Protein AF-A0A5B2Z5Y2-F1 (afdb_monomer)

Sequence (77 aa):
MVKARALVNVSATATVRKNKPNPSSTNGTFTDSILVLCSTENCLNSVTARCTICLEYCCYDHAFLHKHSMESLEIIK

Foldseek 3Di:
DDDDDDDDDDDDDDDPPPPDDDPPPDPDPPPVPVQLFFPDPPGRDGFFWAFQPPRGTHRPVVCVVDPDDVVRIHTDD

Nearest PDB structures (foldseek):
  4s3o-assembly2_B  TM=5.159E-01  e=5.957E-01  Homo sapiens
  4s3o-assembly1_E  TM=4.695E-01  e=1.018E+00  Homo sapiens
  8pp7-assembly1_M  TM=6.801E-01  e=4.452E+00  Homo sapiens
  2egm-assembly1_A  TM=4.507E-01  e=1.862E+00  Homo sapiens

Solvent-accessible surface area (backbone atoms only — not comparable to full-atom values): 5307 Å² total; per-residue (Å²): 138,87,82,87,78,83,88,81,87,82,87,81,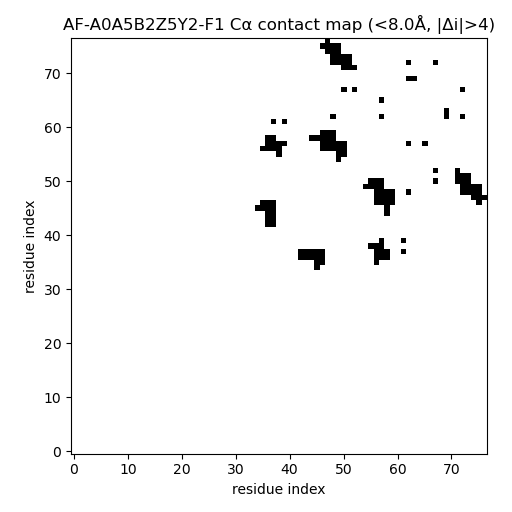81,87,79,86,79,81,77,73,86,76,86,75,82,69,94,61,90,70,78,73,69,74,75,62,48,19,66,54,85,96,43,84,46,65,43,38,28,33,30,75,82,80,68,46,37,21,17,68,75,50,43,77,69,38,96,58,60,66,89,43,42,46,75,56,129

Radius of gyration: 24.18 Å; Cα contacts (8 Å, |Δi|>4): 75; chains: 1; bounding box: 66×49×38 Å

Secondary structure (DSSP, 8-state):
------------------------------------B-SSTT--SBP-EEETTT--EE-HHHHHTSSS-GGGEEE--

pLDDT: mean 73.13, std 16.88, range [41.94, 92.44]

Structure (mmCIF, N/CA/C/O backbone):
data_AF-A0A5B2Z5Y2-F1
#
_entry.id   AF-A0A5B2Z5Y2-F1
#
loop_
_atom_site.group_PDB
_atom_site.id
_atom_site.type_symbol
_atom_site.label_atom_id
_atom_site.label_alt_id
_atom_site.label_comp_id
_atom_site.label_asym_id
_atom_site.label_entity_id
_atom_site.label_seq_id
_atom_site.pdbx_PDB_ins_code
_atom_site.Cartn_x
_atom_site.Cartn_y
_atom_site.Cartn_z
_atom_site.occupancy
_atom_site.B_iso_or_equiv
_atom_site.auth_seq_id
_atom_site.auth_comp_id
_atom_site.auth_asym_id
_atom_site.auth_atom_id
_atom_site.pdbx_PDB_model_num
ATOM 1 N N . MET A 1 1 ? 45.423 37.774 12.868 1.00 47.56 1 MET A N 1
ATOM 2 C CA . MET A 1 1 ? 44.024 38.117 12.526 1.00 47.56 1 MET A CA 1
ATOM 3 C C . MET A 1 1 ? 43.120 37.551 13.614 1.00 47.56 1 MET A C 1
ATOM 5 O O . MET A 1 1 ? 42.917 36.346 13.653 1.00 47.56 1 MET A O 1
ATOM 9 N N . VAL A 1 2 ? 42.683 38.384 14.561 1.00 41.94 2 VAL A N 1
ATOM 10 C CA . VAL A 1 2 ? 41.900 37.957 15.736 1.00 41.94 2 VAL A CA 1
ATOM 11 C C . VAL A 1 2 ? 40.415 38.116 15.413 1.00 41.94 2 VAL A C 1
ATOM 13 O O . VAL A 1 2 ? 39.983 39.207 15.053 1.00 41.94 2 VAL A O 1
ATOM 16 N N . LYS A 1 3 ? 39.637 37.032 15.497 1.00 50.69 3 LYS A N 1
ATOM 17 C CA . LYS A 1 3 ? 38.204 37.023 15.168 1.00 50.69 3 LYS A CA 1
ATOM 18 C C . LYS A 1 3 ? 37.403 36.902 16.465 1.00 50.69 3 LYS A C 1
ATOM 20 O O . LYS A 1 3 ? 37.237 35.810 17.000 1.00 50.69 3 LYS A O 1
ATOM 25 N N . ALA A 1 4 ? 36.963 38.046 16.986 1.00 56.25 4 ALA A N 1
ATOM 26 C CA . ALA A 1 4 ? 36.065 38.134 18.130 1.00 56.25 4 ALA A CA 1
ATOM 27 C C . ALA A 1 4 ? 34.716 37.479 17.787 1.00 56.25 4 ALA A C 1
ATOM 29 O O . ALA A 1 4 ? 34.141 37.748 16.731 1.00 56.25 4 ALA A O 1
ATOM 30 N N . ARG A 1 5 ? 34.207 36.615 18.668 1.00 57.75 5 ARG A N 1
ATOM 31 C CA . ARG A 1 5 ? 32.837 36.095 18.594 1.00 57.75 5 ARG A CA 1
ATOM 32 C C . ARG A 1 5 ? 32.064 36.629 19.792 1.00 57.75 5 ARG A C 1
ATOM 34 O O . ARG A 1 5 ? 32.394 36.321 20.931 1.00 57.75 5 ARG A O 1
ATOM 41 N N . ALA A 1 6 ? 31.089 37.482 19.496 1.00 57.38 6 ALA A N 1
ATOM 42 C CA . ALA A 1 6 ? 30.193 38.090 20.462 1.00 57.38 6 ALA A CA 1
ATOM 43 C C . ALA A 1 6 ? 29.259 37.043 21.086 1.00 57.38 6 ALA A C 1
ATOM 45 O O . ALA A 1 6 ? 28.753 36.150 20.405 1.00 57.38 6 ALA A O 1
ATOM 46 N N . LEU A 1 7 ? 29.037 37.198 22.388 1.00 57.19 7 LEU A N 1
ATOM 47 C CA . LEU A 1 7 ? 28.008 36.529 23.170 1.00 57.19 7 LEU A CA 1
A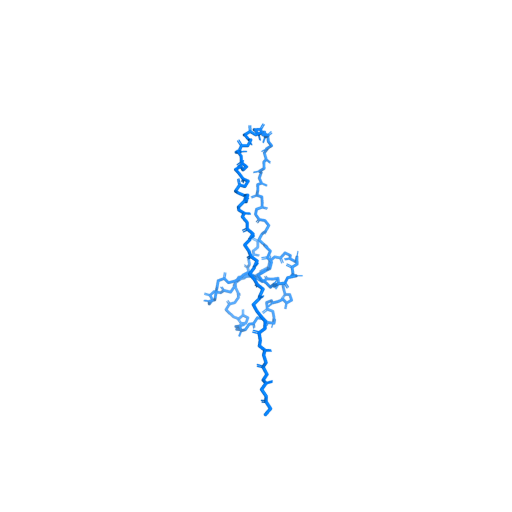TOM 48 C C . LEU A 1 7 ? 26.658 37.186 22.857 1.00 57.19 7 LEU A C 1
ATOM 50 O O . LEU A 1 7 ? 26.516 38.392 23.040 1.00 57.19 7 LEU A O 1
ATOM 54 N N . VAL A 1 8 ? 25.656 36.406 22.452 1.00 54.16 8 VAL A N 1
ATOM 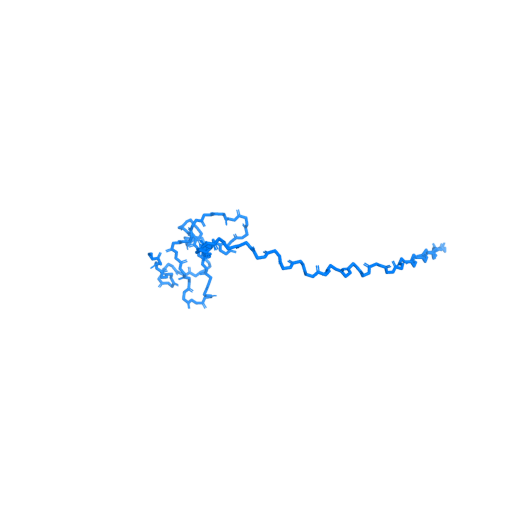55 C CA . VAL A 1 8 ? 24.250 36.800 22.611 1.00 54.16 8 VAL A CA 1
ATOM 56 C C . VAL A 1 8 ? 23.545 35.698 23.384 1.00 54.16 8 VAL A C 1
ATOM 58 O O . VAL A 1 8 ? 23.287 34.602 22.895 1.00 54.16 8 VAL A O 1
ATOM 61 N N . ASN A 1 9 ? 23.304 36.033 24.643 1.00 58.28 9 ASN A N 1
ATOM 62 C CA . ASN A 1 9 ? 22.526 35.307 25.621 1.00 58.28 9 ASN A CA 1
ATOM 63 C C . ASN A 1 9 ? 21.039 35.582 25.352 1.00 58.28 9 ASN A C 1
ATOM 65 O O . ASN A 1 9 ? 20.566 36.680 25.641 1.00 58.28 9 ASN A O 1
ATOM 69 N N . VAL A 1 10 ? 20.302 34.614 24.804 1.00 58.94 10 VAL A N 1
ATOM 70 C CA . VAL A 1 10 ? 18.833 34.671 24.760 1.00 58.94 10 VAL A CA 1
ATOM 71 C C . VAL A 1 10 ? 18.282 33.666 25.759 1.00 58.94 10 VAL A C 1
ATOM 73 O O . VAL A 1 10 ? 18.159 32.475 25.489 1.00 58.94 10 VAL A O 1
ATOM 76 N N . SER A 1 11 ? 17.955 34.186 26.938 1.00 58.16 11 SER A N 1
ATOM 77 C CA . SER A 1 11 ? 17.067 33.547 27.900 1.00 58.16 11 SER A CA 1
ATOM 78 C C . SER A 1 11 ? 15.628 33.819 27.455 1.00 58.16 11 SER A C 1
ATOM 80 O O . SER A 1 11 ? 15.154 34.944 27.589 1.00 58.16 11 SER A O 1
ATOM 82 N N . ALA A 1 12 ? 14.929 32.814 26.925 1.00 57.66 12 ALA A N 1
ATOM 83 C CA . ALA A 1 12 ? 13.483 32.877 26.717 1.00 57.66 12 ALA A CA 1
ATOM 84 C C . ALA A 1 12 ? 12.800 31.940 27.719 1.00 57.66 12 ALA A C 1
ATOM 86 O O . ALA A 1 12 ? 12.948 30.719 27.678 1.00 57.66 12 ALA A O 1
ATOM 87 N N . THR A 1 13 ? 12.115 32.558 28.675 1.00 55.97 13 THR A N 1
ATOM 88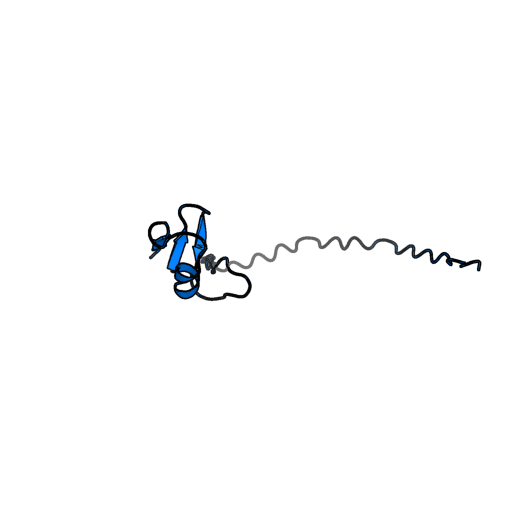 C CA . THR A 1 13 ? 11.373 31.948 29.775 1.00 55.97 13 THR A CA 1
ATOM 89 C C . THR A 1 13 ? 10.050 31.322 29.317 1.00 55.97 13 THR A C 1
ATOM 91 O O . THR A 1 13 ? 9.475 31.659 28.286 1.00 55.97 13 THR A O 1
ATOM 94 N N . ALA A 1 14 ? 9.595 30.365 30.124 1.00 55.03 14 ALA A N 1
ATOM 95 C CA . ALA A 1 14 ? 8.486 29.448 29.913 1.00 55.03 14 ALA A CA 1
ATOM 96 C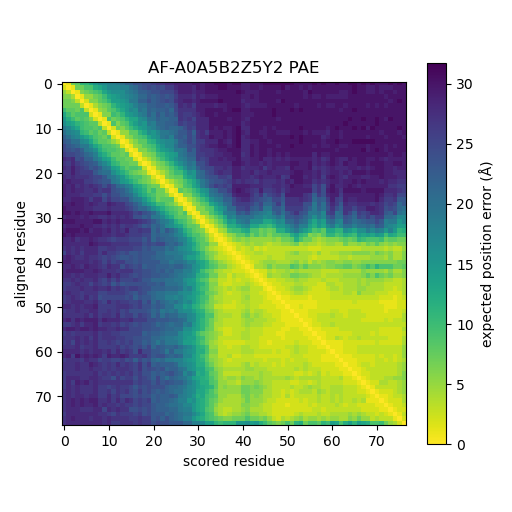 C . ALA A 1 14 ? 7.114 30.088 29.627 1.00 55.03 14 ALA A C 1
ATOM 98 O O . ALA A 1 14 ? 6.695 31.016 30.312 1.00 55.03 14 ALA A O 1
ATOM 99 N N . THR A 1 15 ? 6.327 29.436 28.765 1.00 55.28 15 THR A N 1
ATOM 100 C CA . THR A 1 15 ? 4.870 29.329 28.958 1.00 55.28 15 THR A CA 1
ATOM 101 C C . THR A 1 15 ? 4.414 27.893 28.701 1.00 55.28 15 THR A C 1
ATOM 103 O O . THR A 1 15 ? 4.122 27.483 27.581 1.00 55.28 15 THR A O 1
ATOM 106 N N . VAL A 1 16 ? 4.329 27.104 29.776 1.00 56.81 16 VAL A N 1
ATOM 107 C CA . VAL A 1 16 ? 3.551 25.859 29.791 1.00 56.81 16 VAL A CA 1
ATOM 108 C C . VAL A 1 16 ? 2.084 26.263 29.695 1.00 56.81 16 VAL A C 1
ATOM 110 O O . VAL A 1 16 ? 1.449 26.600 30.697 1.00 56.81 16 VAL A O 1
ATOM 113 N N . ARG A 1 17 ? 1.528 26.264 28.483 1.00 58.56 17 ARG A N 1
ATOM 114 C CA . ARG A 1 17 ? 0.076 26.325 28.306 1.00 58.56 17 ARG A CA 1
ATOM 115 C C . ARG A 1 17 ? -0.500 24.997 28.790 1.00 58.56 17 ARG A C 1
ATOM 117 O O . ARG A 1 17 ? -0.563 24.025 28.046 1.00 58.56 17 ARG A O 1
ATOM 124 N N . LYS A 1 18 ? -0.909 24.958 30.062 1.00 54.75 18 LYS A N 1
ATOM 125 C CA . LYS A 1 18 ? -1.818 23.936 30.590 1.00 54.75 18 LYS A CA 1
ATOM 126 C C . LYS A 1 18 ? -3.154 24.081 29.861 1.00 54.75 18 LYS A C 1
ATOM 128 O O . LYS A 1 18 ? -4.040 24.789 30.332 1.00 54.75 18 LYS A O 1
ATOM 133 N N . ASN A 1 19 ? -3.296 23.437 28.706 1.00 55.41 19 ASN A N 1
ATOM 134 C CA . ASN A 1 19 ? -4.611 23.245 28.114 1.00 55.41 19 ASN A CA 1
ATOM 135 C C . ASN A 1 19 ? -5.326 22.183 28.956 1.00 55.41 19 ASN A C 1
ATOM 137 O O . ASN A 1 19 ? -5.062 20.988 28.852 1.00 55.41 19 ASN A O 1
ATOM 141 N N . LYS A 1 20 ? -6.170 22.657 29.873 1.00 59.59 20 LYS A N 1
ATOM 142 C CA . LYS A 1 20 ? -7.136 21.844 30.609 1.00 59.59 20 LYS A CA 1
ATOM 143 C C . LYS A 1 20 ? -8.025 21.124 29.580 1.00 59.59 20 LYS A C 1
ATOM 145 O O . LYS A 1 20 ? -8.541 21.801 28.690 1.00 59.59 20 LYS A O 1
ATOM 150 N N . PRO A 1 21 ? -8.216 19.798 29.672 1.00 53.75 21 PRO A N 1
ATOM 151 C CA . PRO A 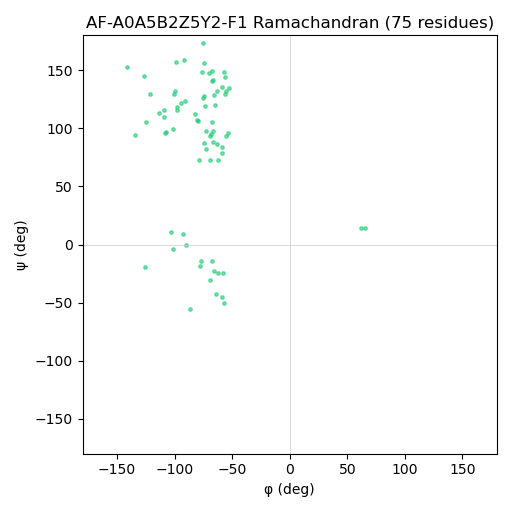1 21 ? -9.098 19.084 28.761 1.00 53.75 21 PRO A CA 1
ATOM 152 C C . PRO A 1 21 ? -10.526 19.578 29.000 1.00 53.75 21 PRO A C 1
ATOM 154 O O . PRO A 1 21 ? -11.034 19.504 30.118 1.00 53.75 21 PRO A O 1
ATOM 157 N N . ASN A 1 22 ? -11.153 20.138 27.970 1.00 53.41 22 ASN A N 1
ATOM 158 C CA . ASN A 1 22 ? -12.586 20.388 27.975 1.00 53.41 22 ASN A CA 1
ATOM 159 C C . ASN A 1 22 ? -13.274 19.070 27.584 1.00 53.41 22 ASN A C 1
ATOM 161 O O . ASN A 1 22 ? -13.109 18.652 26.436 1.00 53.41 22 ASN A O 1
ATOM 165 N N . PRO A 1 23 ? -14.020 18.390 28.473 1.00 59.09 23 PRO A N 1
ATOM 166 C CA . PRO A 1 23 ? -14.826 17.246 28.081 1.00 59.09 23 PRO A CA 1
ATOM 167 C C . PRO A 1 23 ? -16.106 17.769 27.419 1.00 59.09 23 PRO A C 1
ATOM 169 O O . PRO A 1 23 ? -17.187 17.738 28.003 1.00 59.09 23 PRO A O 1
ATOM 172 N N . SER A 1 24 ? -15.996 18.285 26.193 1.00 52.50 24 SER A N 1
ATOM 173 C CA . SER A 1 24 ? -17.175 18.414 25.335 1.00 52.50 24 SER A CA 1
ATOM 174 C C . SER A 1 24 ? -17.536 17.026 24.835 1.00 52.50 24 SER A C 1
ATOM 176 O O . SER A 1 24 ? -17.080 16.578 23.787 1.00 52.50 24 SER A O 1
ATOM 178 N N . SER A 1 25 ? -18.342 16.350 25.651 1.00 58.97 25 SER A N 1
ATOM 179 C CA . SER A 1 25 ? -19.141 15.195 25.270 1.00 58.97 25 SER A CA 1
ATOM 180 C C . SER A 1 25 ? -20.012 15.593 24.079 1.00 58.97 25 SER A C 1
ATOM 182 O O . SER A 1 25 ? -21.078 16.185 24.236 1.00 58.97 25 SER A O 1
ATOM 184 N N . THR A 1 26 ? -19.510 15.333 22.875 1.00 58.47 26 THR A N 1
ATOM 185 C CA . THR A 1 26 ? -20.311 15.364 21.657 1.00 58.47 26 THR A CA 1
ATOM 186 C C . THR A 1 26 ? -20.612 13.917 21.340 1.00 58.47 26 THR A C 1
ATOM 188 O O . THR A 1 26 ? -19.765 13.180 20.845 1.00 58.47 26 THR A O 1
ATOM 191 N N . ASN A 1 27 ? -21.820 13.513 21.713 1.00 53.97 27 ASN A N 1
ATOM 192 C CA . ASN A 1 27 ? -22.414 12.229 21.397 1.00 53.97 27 ASN A CA 1
ATOM 193 C C . ASN A 1 27 ? -22.715 12.198 19.889 1.00 53.97 27 ASN A C 1
ATOM 195 O O . ASN A 1 27 ? -23.848 12.386 19.457 1.00 53.97 27 ASN A O 1
ATOM 199 N N . GLY A 1 28 ? -21.665 12.077 19.084 1.00 50.91 28 GLY A N 1
ATOM 200 C CA . GLY A 1 28 ? -21.753 11.651 17.702 1.00 50.91 28 GLY A CA 1
ATOM 201 C C . GLY A 1 28 ? -21.373 10.186 17.679 1.00 50.91 28 GLY A C 1
ATOM 202 O O . GLY A 1 28 ? -20.365 9.803 18.270 1.00 50.91 28 GLY A O 1
ATOM 203 N N . THR A 1 29 ? -22.162 9.367 17.003 1.00 51.72 29 THR A N 1
ATOM 204 C CA . THR A 1 29 ? -21.760 8.041 16.539 1.00 51.72 29 THR A CA 1
ATOM 205 C C . THR A 1 29 ? -20.597 8.234 15.561 1.00 51.72 29 THR A C 1
ATOM 207 O O . THR A 1 29 ? -20.748 8.148 14.349 1.00 51.72 29 THR A O 1
ATOM 210 N N . PHE A 1 30 ? -19.424 8.589 16.082 1.00 51.38 30 PHE A N 1
ATOM 211 C CA . PHE A 1 30 ? -18.169 8.516 15.368 1.00 51.38 30 PHE A CA 1
ATOM 212 C C . PHE A 1 30 ? -17.888 7.019 15.303 1.00 51.38 30 PHE A C 1
ATOM 214 O O . PHE A 1 30 ? -17.169 6.447 16.120 1.00 51.38 30 PHE A O 1
ATOM 221 N N . THR A 1 31 ? -18.499 6.344 14.331 1.00 53.66 31 THR A N 1
ATOM 222 C CA . THR A 1 31 ? -17.755 5.306 13.632 1.00 53.66 31 THR A CA 1
ATOM 223 C C . THR A 1 31 ? -16.563 6.035 13.040 1.00 53.66 31 THR A C 1
ATOM 225 O O . THR A 1 31 ? -16.625 6.532 11.915 1.00 53.66 31 THR A O 1
ATOM 228 N N . ASP A 1 32 ?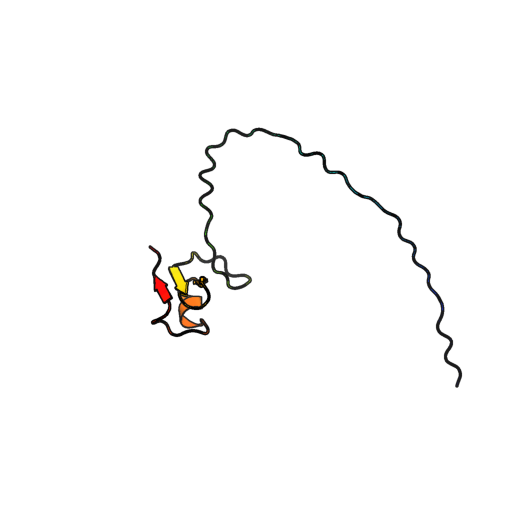 -15.535 6.187 13.876 1.00 48.00 32 ASP A N 1
ATOM 229 C CA . ASP A 1 32 ? -14.171 6.514 13.518 1.00 48.00 32 ASP A CA 1
ATOM 230 C C . ASP A 1 32 ? -13.758 5.390 12.577 1.00 48.00 32 ASP A C 1
ATOM 232 O O . ASP A 1 32 ? -13.203 4.362 12.957 1.00 48.00 32 ASP A O 1
ATOM 236 N N . SER A 1 33 ? -14.219 5.509 11.335 1.00 55.88 33 SER A N 1
ATOM 237 C CA . SER A 1 33 ? -13.698 4.740 10.233 1.00 55.88 33 SER A CA 1
ATOM 238 C C . SER A 1 33 ? -12.305 5.305 10.127 1.00 55.88 33 SER A C 1
ATOM 240 O O . SER A 1 33 ? -12.124 6.346 9.500 1.00 55.88 33 SER A O 1
ATOM 242 N N . ILE A 1 34 ? -11.376 4.713 10.881 1.00 63.41 34 ILE A N 1
ATOM 243 C CA . ILE A 1 34 ? -9.955 5.000 10.803 1.00 63.41 34 ILE A CA 1
ATOM 244 C C . ILE A 1 34 ? -9.649 4.800 9.327 1.00 63.41 34 ILE A C 1
ATOM 246 O O . ILE A 1 34 ? -9.547 3.668 8.854 1.00 63.41 34 ILE A O 1
ATOM 250 N N . LEU A 1 35 ? -9.651 5.897 8.569 1.00 66.38 35 LEU A N 1
ATOM 251 C CA . LEU A 1 35 ? -9.327 5.880 7.160 1.00 66.38 35 LEU A CA 1
ATOM 252 C C . LEU A 1 35 ? -7.857 5.507 7.146 1.00 66.38 35 LEU A C 1
ATOM 254 O O . LEU A 1 35 ? -6.994 6.333 7.439 1.00 66.38 35 LEU A O 1
ATOM 258 N N . VAL A 1 36 ? -7.581 4.223 6.926 1.00 74.88 36 VAL A N 1
ATOM 259 C CA . VAL A 1 36 ? -6.215 3.748 6.783 1.00 74.88 36 VAL A CA 1
ATOM 260 C C . VAL A 1 36 ? -5.724 4.365 5.479 1.00 74.88 36 VAL A C 1
ATOM 262 O O . VAL A 1 36 ? -6.187 4.031 4.391 1.00 74.88 36 VAL A O 1
ATOM 265 N N . LEU A 1 37 ? -4.870 5.372 5.606 1.00 82.19 37 LEU A N 1
ATOM 266 C CA . LEU A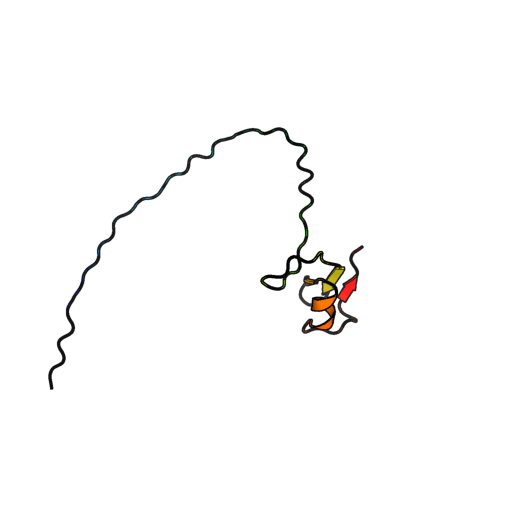 1 37 ? -4.279 6.071 4.476 1.00 82.19 37 LEU A CA 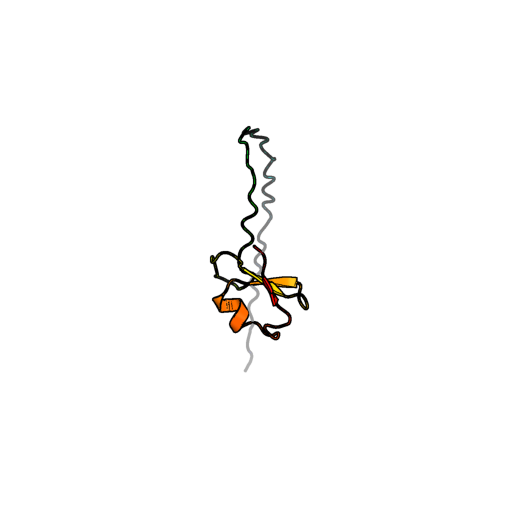1
ATOM 267 C C . LEU A 1 37 ? -2.957 5.417 4.104 1.00 82.19 37 LEU A C 1
ATOM 269 O O . LEU A 1 37 ? -2.338 4.707 4.901 1.00 82.19 37 LEU A O 1
ATOM 273 N N . CYS A 1 38 ? -2.547 5.648 2.862 1.00 87.62 38 CYS A N 1
ATOM 274 C CA . CYS A 1 38 ? -1.258 5.199 2.373 1.00 87.62 38 CYS A CA 1
ATOM 275 C C . CYS A 1 38 ? -0.146 5.730 3.290 1.00 87.62 38 CYS A C 1
ATOM 277 O O . CYS A 1 38 ? -0.116 6.915 3.612 1.00 87.62 38 CYS A O 1
ATOM 279 N N . SER A 1 39 ? 0.775 4.858 3.702 1.00 86.38 39 SER A N 1
ATOM 280 C CA . SER A 1 39 ? 1.904 5.202 4.575 1.00 86.38 39 SER A CA 1
ATOM 281 C C . SER A 1 39 ? 2.922 6.123 3.890 1.00 86.38 39 SER A C 1
ATOM 283 O O . SER A 1 39 ? 3.751 6.732 4.556 1.00 86.38 39 SER A O 1
ATOM 285 N N . THR A 1 40 ? 2.847 6.259 2.564 1.00 85.00 40 THR A N 1
ATOM 286 C CA . THR A 1 40 ? 3.658 7.207 1.796 1.00 85.00 40 THR A CA 1
ATOM 287 C C . THR A 1 40 ? 3.309 8.650 2.147 1.00 85.00 40 THR A C 1
ATOM 289 O O . THR A 1 40 ? 2.148 9.059 2.072 1.00 85.00 40 THR A O 1
ATOM 292 N N . GLU A 1 41 ? 4.336 9.439 2.468 1.00 84.06 41 GLU A N 1
ATOM 293 C CA . GLU A 1 41 ? 4.188 10.857 2.781 1.00 84.06 41 GLU A CA 1
ATOM 294 C C . GLU A 1 41 ? 3.431 11.593 1.668 1.00 84.06 41 GLU A C 1
ATOM 296 O O . GLU A 1 41 ? 3.704 11.426 0.479 1.00 84.06 41 GLU A O 1
ATOM 301 N N . ASN A 1 42 ? 2.468 12.426 2.068 1.00 83.19 42 ASN A N 1
ATOM 302 C CA . ASN A 1 42 ? 1.661 13.244 1.164 1.00 83.19 42 ASN A CA 1
ATOM 303 C C . ASN A 1 42 ? 0.735 12.455 0.208 1.00 83.19 42 ASN A C 1
ATOM 305 O O . ASN A 1 42 ? 0.192 13.036 -0.734 1.00 83.19 42 ASN A O 1
ATOM 309 N N . CYS A 1 43 ? 0.511 11.157 0.449 1.00 86.50 43 CYS A N 1
ATOM 310 C CA . CYS A 1 43 ? -0.479 10.365 -0.274 1.00 86.50 43 CYS A CA 1
ATOM 311 C C . CYS A 1 43 ? -1.782 10.250 0.527 1.00 86.50 43 CYS A C 1
ATOM 313 O O . CYS A 1 43 ? -1.816 9.685 1.615 1.00 86.50 43 CYS A O 1
ATOM 315 N N . LEU A 1 44 ? -2.872 10.759 -0.045 1.00 85.75 44 LEU A N 1
ATOM 316 C CA . LEU A 1 44 ? -4.213 10.691 0.547 1.00 85.75 44 LEU A CA 1
ATOM 317 C C . LEU A 1 44 ? -5.094 9.622 -0.116 1.00 85.75 44 LEU A C 1
ATOM 319 O O . LEU A 1 44 ? -6.299 9.580 0.121 1.00 85.75 44 LEU A O 1
ATOM 323 N N . ASN A 1 45 ? -4.509 8.764 -0.958 1.00 87.62 45 ASN A N 1
ATOM 324 C CA . ASN A 1 45 ? -5.254 7.685 -1.595 1.00 87.62 45 ASN A CA 1
ATOM 325 C C . ASN A 1 45 ? -5.635 6.622 -0.561 1.00 87.62 45 ASN A C 1
ATOM 327 O O . ASN A 1 45 ? -4.880 6.333 0.374 1.00 87.62 45 ASN A O 1
ATOM 331 N N . SER A 1 46 ? -6.791 5.997 -0.785 1.00 86.62 46 SER A N 1
ATOM 332 C CA . SER A 1 46 ? -7.222 4.830 -0.025 1.00 86.62 46 SER A CA 1
ATOM 333 C C . SER A 1 46 ? -6.205 3.705 -0.167 1.00 86.62 46 SER A C 1
ATOM 335 O O . SER A 1 46 ? -5.743 3.406 -1.275 1.00 86.62 46 SER A O 1
ATOM 337 N N . VAL A 1 47 ? -5.873 3.063 0.947 1.00 89.44 47 VAL A N 1
ATOM 338 C CA . VAL A 1 47 ? -5.037 1.863 0.914 1.00 89.44 47 VAL A CA 1
ATOM 339 C C . VAL A 1 47 ? -5.772 0.733 0.223 1.00 89.44 47 VAL A C 1
ATOM 341 O O . VAL A 1 47 ? -6.979 0.565 0.369 1.00 89.44 47 VAL A O 1
ATOM 344 N N . THR A 1 48 ? -5.017 -0.033 -0.547 1.00 90.12 48 THR A N 1
ATOM 345 C CA . THR A 1 48 ? -5.514 -1.196 -1.287 1.00 90.12 48 THR A CA 1
ATOM 346 C C . THR A 1 48 ? -4.701 -2.439 -0.964 1.00 90.12 48 THR A C 1
ATOM 348 O O . THR A 1 48 ? -5.152 -3.552 -1.213 1.00 90.12 48 THR A O 1
ATOM 351 N N . ALA A 1 49 ? -3.489 -2.266 -0.432 1.00 90.12 49 ALA A N 1
ATOM 352 C CA . ALA A 1 49 ? -2.586 -3.351 -0.109 1.00 90.12 49 ALA A CA 1
ATOM 353 C C . ALA A 1 49 ? -1.839 -3.088 1.200 1.00 90.12 49 ALA A C 1
ATOM 355 O O . ALA A 1 49 ? -1.580 -1.942 1.572 1.00 90.12 49 ALA A O 1
ATOM 356 N N . ARG A 1 50 ? -1.453 -4.167 1.873 1.00 91.88 50 ARG A N 1
ATOM 357 C CA . ARG A 1 50 ? -0.571 -4.158 3.035 1.00 91.88 50 ARG A CA 1
ATOM 358 C C . ARG A 1 50 ? 0.650 -5.011 2.738 1.00 91.88 50 ARG A C 1
ATOM 360 O O . ARG A 1 50 ? 0.516 -6.163 2.335 1.00 91.88 50 ARG A O 1
ATOM 367 N N . CYS A 1 51 ? 1.844 -4.481 2.962 1.00 91.75 51 CYS A N 1
ATOM 368 C CA . CYS A 1 51 ? 3.053 -5.278 2.816 1.00 91.75 51 CYS A CA 1
ATOM 369 C C . CYS A 1 51 ? 3.193 -6.245 3.996 1.00 91.75 51 CYS A C 1
ATOM 371 O O . CYS A 1 51 ? 3.175 -5.822 5.146 1.00 91.75 51 CYS A O 1
ATOM 373 N N . THR A 1 52 ? 3.381 -7.536 3.748 1.00 91.62 52 THR A N 1
ATOM 374 C CA . THR A 1 52 ? 3.568 -8.545 4.803 1.00 91.62 52 THR A CA 1
ATOM 375 C C . THR A 1 52 ? 4.975 -8.525 5.406 1.00 91.62 52 THR A C 1
ATOM 377 O O . THR A 1 52 ? 5.182 -9.076 6.483 1.00 91.62 52 THR A O 1
ATOM 380 N N . ILE A 1 53 ? 5.933 -7.850 4.755 1.00 92.44 53 ILE A N 1
ATOM 381 C CA . ILE A 1 53 ? 7.324 -7.729 5.220 1.00 92.44 53 ILE A CA 1
ATOM 382 C C . ILE A 1 53 ? 7.487 -6.553 6.189 1.00 92.44 53 ILE A C 1
ATOM 384 O O . ILE A 1 53 ? 7.971 -6.743 7.302 1.00 92.44 53 ILE A O 1
ATOM 388 N N . CYS A 1 54 ? 7.098 -5.338 5.787 1.00 91.81 54 CYS A N 1
ATOM 389 C CA . CYS A 1 54 ? 7.227 -4.138 6.628 1.00 91.81 54 CYS A CA 1
ATOM 390 C C . CYS A 1 54 ? 5.925 -3.703 7.308 1.00 91.81 54 CYS A C 1
ATOM 392 O O . CYS A 1 54 ? 5.946 -2.765 8.098 1.00 91.81 54 CYS A O 1
ATOM 394 N N . LEU A 1 55 ? 4.805 -4.381 7.033 1.00 89.69 55 LEU A N 1
ATOM 395 C CA . LEU A 1 55 ? 3.482 -4.085 7.596 1.00 89.69 55 LEU A CA 1
ATOM 396 C C . LEU A 1 55 ? 2.934 -2.695 7.242 1.00 89.69 55 LEU A C 1
ATOM 398 O O . LEU A 1 55 ? 1.941 -2.277 7.837 1.00 89.69 55 LEU A O 1
ATOM 402 N N . GLU A 1 56 ? 3.532 -2.021 6.257 1.00 90.19 56 GLU A N 1
ATOM 403 C CA . GLU A 1 56 ? 3.068 -0.734 5.743 1.00 90.19 56 GLU A CA 1
ATOM 404 C C . GLU A 1 56 ? 1.845 -0.890 4.844 1.00 90.19 56 GLU A C 1
ATOM 406 O O . GLU A 1 56 ? 1.682 -1.895 4.144 1.00 90.19 56 GLU A O 1
ATOM 411 N N . TYR A 1 57 ? 0.994 0.132 4.858 1.00 90.25 57 TYR A N 1
ATOM 412 C CA . TYR A 1 57 ? -0.201 0.180 4.035 1.00 90.25 57 TYR A CA 1
ATOM 413 C C . TYR A 1 57 ? 0.052 1.058 2.815 1.00 90.25 57 TYR A C 1
ATOM 415 O O . TYR A 1 57 ? 0.503 2.195 2.932 1.00 90.25 57 TYR A O 1
ATOM 423 N N . CYS A 1 58 ? -0.262 0.551 1.631 1.00 90.38 58 CYS A N 1
ATOM 424 C CA . CYS A 1 58 ? -0.028 1.245 0.374 1.00 90.38 58 CYS A CA 1
ATOM 425 C C . CYS A 1 58 ? -1.316 1.321 -0.449 1.00 90.38 58 CYS A C 1
ATOM 427 O O . CYS A 1 58 ? -2.144 0.406 -0.447 1.00 90.38 58 CYS A O 1
ATOM 429 N N . CYS A 1 59 ? -1.486 2.427 -1.169 1.00 91.38 59 CYS A N 1
ATOM 430 C CA . CYS A 1 59 ? -2.451 2.506 -2.262 1.00 91.38 59 CYS A CA 1
ATOM 431 C C . CYS A 1 59 ? -1.926 1.749 -3.490 1.00 91.38 59 CYS A C 1
ATOM 433 O O . CYS A 1 59 ? -0.776 1.310 -3.507 1.00 91.38 59 CYS A O 1
ATOM 435 N N . TYR A 1 60 ? -2.754 1.618 -4.526 1.00 88.50 60 TYR A N 1
ATOM 436 C CA . TYR A 1 60 ? -2.416 0.827 -5.708 1.00 88.50 60 TYR A CA 1
ATOM 437 C C . TYR A 1 60 ? -1.122 1.318 -6.368 1.00 88.50 60 TYR A C 1
ATOM 439 O O . TYR A 1 60 ? -0.201 0.530 -6.532 1.00 88.50 60 TYR A O 1
ATOM 447 N N . ASP A 1 61 ? -0.991 2.622 -6.630 1.00 89.31 61 ASP A N 1
ATOM 448 C CA . ASP A 1 61 ? 0.215 3.210 -7.233 1.00 89.31 61 ASP A CA 1
ATOM 449 C C . ASP A 1 61 ? 1.482 2.965 -6.402 1.00 89.31 61 ASP A C 1
ATOM 451 O O . ASP A 1 61 ? 2.519 2.561 -6.929 1.00 89.31 61 ASP A O 1
ATOM 455 N N . HIS A 1 62 ? 1.399 3.160 -5.083 1.00 90.19 62 HIS A N 1
ATOM 456 C CA . HIS A 1 62 ? 2.548 2.975 -4.198 1.00 90.19 62 HIS A CA 1
ATOM 457 C C . HIS A 1 62 ? 2.848 1.513 -3.893 1.00 90.19 62 HIS A C 1
ATOM 459 O O . HIS A 1 62 ? 3.974 1.218 -3.512 1.00 90.19 62 HIS A O 1
ATOM 465 N N . ALA A 1 63 ? 1.901 0.597 -4.096 1.00 89.06 63 ALA A N 1
ATOM 466 C CA . ALA A 1 63 ? 2.159 -0.833 -4.018 1.00 89.06 63 ALA A CA 1
ATOM 467 C C . ALA A 1 63 ? 3.140 -1.267 -5.124 1.00 89.06 63 ALA A C 1
ATOM 469 O O . ALA A 1 63 ? 4.103 -1.968 -4.832 1.00 89.06 63 ALA A O 1
ATOM 470 N N . PHE A 1 64 ? 2.987 -0.763 -6.357 1.00 86.94 64 PHE A N 1
ATOM 471 C CA . PHE A 1 64 ? 3.935 -1.047 -7.452 1.00 86.94 64 PHE A CA 1
ATOM 472 C C . PHE A 1 64 ? 5.308 -0.405 -7.254 1.00 86.94 64 PHE A C 1
ATOM 474 O O . PHE A 1 64 ? 6.309 -0.937 -7.729 1.00 86.94 64 PHE A O 1
ATOM 481 N N . LEU A 1 65 ? 5.354 0.747 -6.583 1.00 89.25 65 LEU A N 1
ATOM 482 C CA . LEU A 1 65 ? 6.595 1.462 -6.272 1.00 89.25 65 LEU A CA 1
ATOM 483 C C . LEU A 1 65 ? 7.205 1.036 -4.930 1.00 89.25 65 LEU A C 1
ATOM 485 O O . LEU A 1 65 ? 8.236 1.576 -4.522 1.00 89.25 65 LEU A O 1
ATOM 489 N N . HIS A 1 66 ? 6.567 0.104 -4.221 1.00 89.06 66 HIS A N 1
ATOM 490 C CA . HIS A 1 66 ? 7.014 -0.319 -2.910 1.00 89.06 66 HIS A CA 1
ATOM 491 C C . HIS A 1 66 ? 8.353 -1.055 -3.017 1.00 89.06 66 HIS A C 1
ATOM 493 O O . HIS A 1 66 ? 8.658 -1.728 -3.998 1.00 89.06 66 HIS A O 1
ATOM 499 N N . LYS A 1 67 ? 9.176 -0.942 -1.972 1.00 91.00 67 LYS A N 1
ATOM 500 C CA . LYS A 1 67 ? 10.520 -1.536 -1.948 1.00 91.00 67 LYS A CA 1
ATOM 501 C C . LYS A 1 67 ? 10.499 -3.070 -2.052 1.00 91.00 67 LYS A C 1
ATOM 503 O O . LYS A 1 67 ? 11.497 -3.668 -2.451 1.00 91.00 67 LYS A O 1
ATOM 508 N N . HIS A 1 68 ? 9.400 -3.703 -1.650 1.00 90.44 68 HIS A N 1
ATOM 509 C CA . HIS A 1 68 ? 9.237 -5.155 -1.667 1.00 90.44 68 HIS A CA 1
ATOM 510 C C . HIS A 1 68 ? 8.452 -5.635 -2.892 1.00 90.44 68 HIS A C 1
ATOM 512 O O . HIS A 1 68 ? 7.675 -4.884 -3.472 1.00 90.44 68 HIS A O 1
ATOM 518 N N . SER A 1 69 ? 8.638 -6.910 -3.256 1.00 89.50 69 SER A N 1
ATOM 519 C CA . SER A 1 69 ? 7.910 -7.549 -4.361 1.00 89.50 69 SER A CA 1
ATOM 520 C C . SER A 1 69 ? 6.393 -7.480 -4.146 1.00 89.50 69 SER A C 1
ATOM 522 O O . SER A 1 69 ? 5.914 -7.581 -3.015 1.00 89.50 69 SER A O 1
ATOM 524 N N . MET A 1 70 ? 5.636 -7.401 -5.244 1.00 85.75 70 MET A N 1
ATOM 525 C CA . MET A 1 70 ? 4.167 -7.473 -5.247 1.00 85.75 70 MET A CA 1
ATOM 526 C C . MET A 1 70 ? 3.634 -8.771 -4.630 1.00 85.75 70 MET A C 1
ATOM 528 O O . MET A 1 70 ? 2.534 -8.790 -4.095 1.00 85.75 70 MET A O 1
ATOM 532 N N . GLU A 1 71 ? 4.423 -9.845 -4.633 1.00 90.62 71 GLU A N 1
ATOM 533 C CA . GLU A 1 71 ? 4.082 -11.105 -3.952 1.00 90.62 71 GLU A CA 1
ATOM 534 C C . GLU A 1 71 ? 4.019 -10.954 -2.426 1.00 90.62 71 GLU A C 1
ATOM 536 O O . GLU A 1 71 ? 3.375 -11.738 -1.737 1.00 90.62 71 GLU A O 1
ATOM 541 N N . SER A 1 72 ? 4.702 -9.941 -1.888 1.00 91.12 72 SER A N 1
ATOM 542 C CA . SER A 1 72 ? 4.713 -9.599 -0.465 1.00 91.12 72 SER A CA 1
ATOM 543 C C . SER A 1 72 ? 3.655 -8.554 -0.102 1.00 91.12 72 SER A C 1
ATOM 545 O O . SER A 1 72 ? 3.684 -8.020 1.005 1.00 91.12 72 SER A O 1
ATOM 547 N N . LEU A 1 73 ? 2.751 -8.214 -1.024 1.00 90.62 73 LEU A N 1
ATOM 548 C CA . LEU A 1 73 ? 1.665 -7.262 -0.815 1.00 90.62 73 LEU A CA 1
ATOM 549 C C . LEU A 1 73 ? 0.331 -8.016 -0.777 1.00 90.62 73 LEU A C 1
ATOM 551 O O . LEU A 1 73 ? -0.097 -8.617 -1.758 1.00 90.62 73 LEU A O 1
ATOM 555 N N . GLU A 1 74 ? -0.334 -7.976 0.372 1.00 92.31 74 GLU A N 1
ATOM 556 C CA . GLU A 1 74 ? -1.655 -8.560 0.575 1.00 92.31 74 GLU A CA 1
ATOM 557 C C . GLU A 1 74 ? -2.732 -7.518 0.266 1.00 92.31 74 GLU A C 1
ATOM 559 O O . GLU A 1 74 ? -2.740 -6.434 0.850 1.00 92.31 74 GLU A O 1
ATOM 564 N N . ILE A 1 75 ? -3.641 -7.829 -0.661 1.00 89.12 75 ILE A N 1
ATOM 565 C CA . ILE A 1 75 ? -4.749 -6.939 -1.019 1.00 89.12 75 ILE A CA 1
ATOM 566 C C . ILE A 1 75 ? -5.796 -6.955 0.096 1.00 89.12 75 ILE A C 1
ATOM 568 O O . ILE A 1 75 ? -6.403 -7.987 0.379 1.00 89.12 75 ILE A O 1
ATOM 572 N N . ILE A 1 76 ? -6.029 -5.786 0.683 1.00 84.69 76 ILE A N 1
ATOM 573 C CA . ILE A 1 76 ? -7.017 -5.550 1.740 1.00 84.69 76 ILE A CA 1
ATOM 574 C C . ILE A 1 76 ? -8.275 -4.985 1.075 1.00 84.69 76 ILE A C 1
ATOM 576 O O . ILE A 1 76 ? -8.219 -3.929 0.445 1.00 84.69 76 ILE A O 1
ATOM 580 N N . LYS A 1 77 ? -9.373 -5.745 1.148 1.00 63.66 77 LYS A N 1
ATOM 581 C CA . LYS A 1 77 ? -10.694 -5.401 0.600 1.00 63.66 77 LYS A CA 1
ATOM 582 C C . LYS A 1 77 ? -11.565 -4.691 1.623 1.00 63.66 77 LYS A C 1
ATOM 584 O O . LYS A 1 77 ? -11.502 -5.088 2.807 1.00 63.66 77 LYS A O 1
#

Mean predicted aligned error: 16.71 Å